Protein AF-A0A146G6F0-F1 (afdb_monomer_lite)

Organism: Terrimicrobium sacchariphilum (NCBI:txid690879)

Radius of gyration: 21.77 Å; chains: 1; bounding box: 47×50×68 Å

Secondary structure (DSSP, 8-state):
----SHHHHHHHHHHHHHHHTTS----PEEEEHHHHHHHSTT-HHHHHHHHHHEEE-SEEEEEEES-SS--GGGS--PPPEEEEEEEEEEEETT----EEEEEEE-TTSSSEEEEEEE-----

pLDDT: mean 79.49, std 18.27, range [40.66, 97.19]

Sequence (123 aa):
MKSKHYGHAAVIVCCLLLLLSGFSVRAGGSIAWEDVQGRLKDAPGLLRVIDEAFEVNRVGEALRLGPRSVDVMEGRAEVGKRVPPYTFYCKVRGHSGDYNLVLMLDEQGEGWQFTVRERGPRD

Structure (mmCIF, N/CA/C/O backbone):
data_AF-A0A146G6F0-F1
#
_entry.id   AF-A0A146G6F0-F1
#
loop_
_atom_site.group_PDB
_atom_site.id
_atom_site.type_symbol
_atom_site.label_atom_id
_atom_site.label_alt_id
_atom_site.label_comp_id
_atom_site.label_asym_id
_atom_site.label_entity_id
_atom_site.label_seq_id
_atom_site.pdbx_PDB_ins_code
_atom_site.Cartn_x
_atom_site.Cartn_y
_atom_site.Cartn_z
_atom_site.occupancy
_atom_site.B_iso_or_equiv
_atom_site.auth_seq_id
_atom_site.auth_comp_id
_atom_site.auth_asym_id
_atom_site.auth_atom_id
_atom_site.pdbx_PDB_model_num
ATOM 1 N N . MET A 1 1 ? -23.114 -35.998 -50.817 1.00 40.66 1 MET A N 1
ATOM 2 C CA . MET A 1 1 ? -21.726 -35.665 -50.419 1.00 40.66 1 MET A CA 1
ATOM 3 C C . MET A 1 1 ? -21.744 -34.415 -49.544 1.00 40.66 1 MET A C 1
ATOM 5 O O . MET A 1 1 ? -21.892 -33.324 -50.068 1.00 40.66 1 MET A O 1
ATOM 9 N N . LYS A 1 2 ? -21.685 -34.564 -48.214 1.00 42.88 2 LYS A N 1
ATOM 10 C CA . LYS A 1 2 ? -21.546 -33.446 -47.262 1.00 42.88 2 LYS A CA 1
ATOM 11 C C . LYS A 1 2 ? -20.084 -33.388 -46.840 1.00 42.88 2 LYS A C 1
ATOM 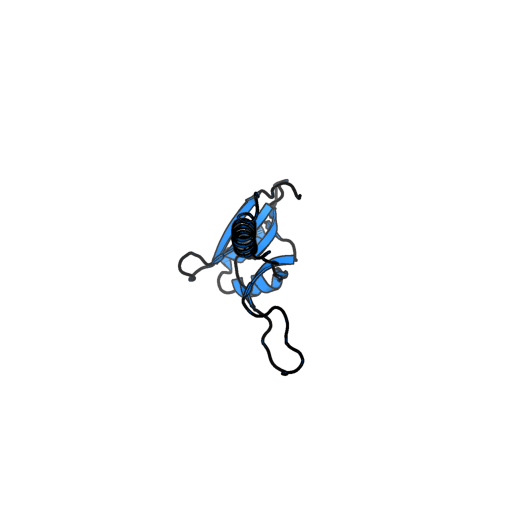13 O O . LYS A 1 2 ? -19.611 -34.314 -46.191 1.00 42.88 2 LYS A O 1
ATOM 18 N N . SER A 1 3 ? -19.354 -32.350 -47.230 1.00 45.56 3 SER A N 1
ATOM 19 C CA . SER A 1 3 ? -17.989 -32.159 -46.745 1.00 45.56 3 SER A CA 1
ATOM 20 C C . SER A 1 3 ? -17.610 -30.682 -46.754 1.00 45.56 3 SER A C 1
ATOM 22 O O . SER A 1 3 ? -17.740 -30.024 -47.779 1.00 45.56 3 SER A O 1
ATOM 24 N N . LYS A 1 4 ? -17.077 -30.237 -45.608 1.00 52.16 4 LYS A N 1
ATOM 25 C CA . LYS A 1 4 ? -16.164 -29.094 -45.422 1.00 52.16 4 LYS A CA 1
ATOM 26 C C . LYS A 1 4 ? -16.755 -27.677 -45.375 1.00 52.16 4 LYS A C 1
ATOM 28 O O . LYS A 1 4 ? -16.422 -26.836 -46.195 1.00 52.16 4 LYS A O 1
ATOM 33 N N . HIS A 1 5 ? -17.451 -27.357 -44.280 1.00 48.78 5 HIS A N 1
ATOM 34 C CA . HIS A 1 5 ? -17.483 -25.972 -43.761 1.00 48.78 5 HIS A CA 1
ATOM 35 C C . HIS A 1 5 ? -16.960 -25.824 -42.316 1.00 48.78 5 HIS A C 1
ATOM 37 O O . HIS A 1 5 ? -16.797 -24.708 -41.836 1.00 48.78 5 HIS A O 1
ATOM 43 N N . TYR A 1 6 ? -16.594 -26.920 -41.639 1.00 51.88 6 TYR A N 1
ATOM 44 C CA . TYR A 1 6 ? -16.164 -26.893 -40.230 1.00 51.88 6 TYR A CA 1
ATOM 45 C C . TYR A 1 6 ? -14.753 -26.322 -39.985 1.00 51.88 6 TYR A C 1
ATOM 47 O O . TYR A 1 6 ? -14.441 -25.941 -38.861 1.00 51.88 6 TYR A O 1
ATOM 55 N N . GLY A 1 7 ? -13.902 -26.234 -41.015 1.00 54.28 7 GLY A N 1
ATOM 56 C CA . GLY A 1 7 ? -12.513 -25.780 -40.858 1.00 54.28 7 GLY A CA 1
ATOM 57 C C . GLY A 1 7 ? -12.382 -24.292 -40.519 1.00 54.28 7 GLY A C 1
ATOM 58 O O . GLY A 1 7 ? -11.585 -23.927 -39.664 1.00 54.28 7 GLY A O 1
ATOM 59 N N . HIS A 1 8 ? -13.205 -23.435 -41.130 1.00 54.00 8 HIS A N 1
ATOM 60 C CA . HIS A 1 8 ? -13.134 -21.984 -40.918 1.00 54.00 8 HIS A CA 1
ATOM 61 C C . HIS A 1 8 ? -13.664 -21.578 -39.538 1.00 54.00 8 HIS A C 1
ATOM 63 O O . HIS A 1 8 ? -13.061 -20.745 -38.868 1.00 54.00 8 HIS A O 1
ATOM 69 N N . ALA A 1 9 ? -14.745 -22.217 -39.079 1.00 56.66 9 ALA A N 1
ATOM 70 C CA . ALA A 1 9 ? -15.300 -21.975 -37.750 1.00 56.66 9 ALA A CA 1
ATOM 71 C C . ALA A 1 9 ? -14.309 -22.363 -36.640 1.00 56.66 9 ALA A C 1
ATOM 73 O O . ALA A 1 9 ? -14.140 -21.616 -35.681 1.00 56.66 9 ALA A O 1
ATOM 74 N N . ALA A 1 10 ? -13.598 -23.485 -36.801 1.00 60.03 10 ALA A N 1
ATOM 75 C CA . ALA A 1 10 ? -12.590 -23.926 -35.841 1.00 60.03 10 ALA A CA 1
ATOM 76 C C . ALA A 1 10 ? -11.400 -22.952 -35.742 1.00 60.03 10 ALA A C 1
ATOM 78 O O . ALA A 1 10 ? -10.929 -22.668 -34.643 1.00 60.03 10 ALA A O 1
ATOM 79 N N . VAL A 1 11 ? -10.949 -22.394 -36.872 1.00 65.06 11 VAL A N 1
ATOM 80 C CA . VAL A 1 11 ? -9.855 -21.406 -36.899 1.00 65.06 11 VAL A CA 1
ATOM 81 C C . VAL A 1 11 ? -10.279 -20.090 -36.242 1.00 65.06 11 VAL A C 1
ATOM 83 O O . VAL A 1 11 ? -9.544 -19.561 -35.414 1.00 65.06 11 VAL A O 1
ATOM 86 N N . ILE A 1 12 ? -11.486 -19.597 -36.538 1.00 69.12 12 ILE A N 1
ATOM 87 C CA . ILE A 1 12 ? -12.015 -18.351 -35.958 1.00 69.12 12 ILE A CA 1
ATOM 88 C C . ILE A 1 12 ? -12.171 -18.471 -34.435 1.00 69.12 12 ILE A C 1
ATOM 90 O O . ILE A 1 12 ? -11.773 -17.566 -33.702 1.00 69.12 12 ILE A O 1
ATOM 94 N N . VAL A 1 13 ? -12.684 -19.605 -33.945 1.00 68.31 13 VAL A N 1
ATOM 95 C CA . VAL A 1 13 ? -12.811 -19.877 -32.502 1.00 68.31 13 VAL A CA 1
ATOM 96 C C . VAL A 1 13 ? -11.438 -19.947 -31.824 1.00 68.31 13 VAL A C 1
ATOM 98 O O . VAL A 1 13 ? -11.268 -19.405 -30.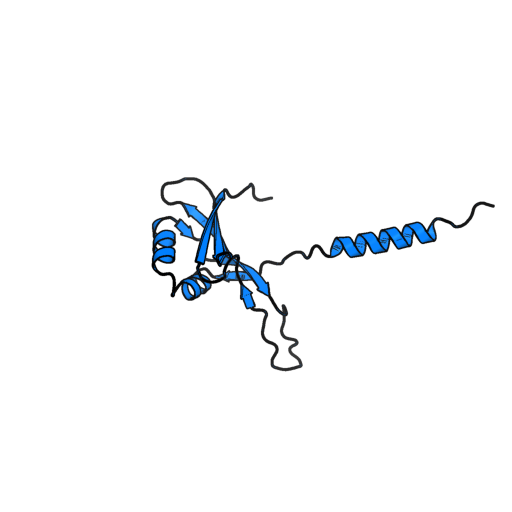734 1.00 68.31 13 VAL A O 1
ATOM 101 N N . CYS A 1 14 ? -10.435 -20.536 -32.480 1.00 68.31 14 CYS A N 1
ATOM 102 C CA . CYS A 1 14 ? -9.070 -20.600 -31.957 1.00 68.31 14 CYS A CA 1
ATOM 103 C C . CYS A 1 14 ? -8.424 -19.203 -31.851 1.00 68.31 14 CYS A C 1
ATOM 105 O O . CYS A 1 14 ? -7.825 -18.870 -30.830 1.00 68.31 14 CYS A O 1
ATOM 107 N N . CYS A 1 15 ? -8.620 -18.338 -32.853 1.00 62.47 15 CYS A N 1
ATOM 108 C CA . CYS A 1 15 ? -8.140 -16.953 -32.816 1.00 62.47 15 CYS A CA 1
ATOM 109 C C . CYS A 1 15 ? -8.812 -16.120 -31.709 1.00 62.47 15 CYS A C 1
ATOM 111 O O . CYS A 1 15 ? -8.141 -15.332 -31.045 1.00 62.47 15 CYS A O 1
ATOM 113 N N . LEU A 1 16 ? -10.111 -16.318 -31.467 1.00 62.53 16 LEU A N 1
ATOM 114 C CA . LEU A 1 16 ? -10.846 -15.657 -30.379 1.00 62.53 16 LEU A CA 1
ATOM 115 C C . LEU A 1 16 ? -10.373 -16.108 -28.988 1.00 62.53 16 LEU A C 1
ATOM 117 O O . LEU A 1 16 ? -10.218 -15.274 -28.098 1.00 62.53 16 LEU A O 1
ATOM 121 N N . LEU A 1 17 ? -10.086 -17.400 -28.804 1.00 61.09 17 LEU A N 1
ATOM 122 C CA . LEU A 1 17 ? -9.557 -17.935 -27.543 1.00 61.09 17 LEU A CA 1
ATOM 123 C C . LEU A 1 17 ? -8.140 -17.425 -27.242 1.00 61.09 17 LEU A C 1
ATOM 125 O O . LEU A 1 17 ? -7.829 -17.125 -26.089 1.00 61.09 17 LEU A O 1
ATOM 129 N N . LEU A 1 18 ? -7.304 -17.244 -28.269 1.00 61.34 18 LEU A N 1
ATOM 130 C CA . LEU A 1 18 ? -5.981 -16.632 -28.115 1.00 61.34 18 LEU A CA 1
ATOM 131 C C . LEU A 1 18 ? -6.077 -15.148 -27.729 1.00 61.34 18 LEU A C 1
ATOM 133 O O . LEU A 1 18 ? -5.343 -14.710 -26.845 1.00 61.34 18 LEU A O 1
ATOM 137 N N . LEU A 1 19 ? -7.024 -14.393 -28.296 1.00 58.16 19 LEU A N 1
ATOM 138 C CA . LEU A 1 19 ? -7.270 -12.996 -27.908 1.00 58.16 19 LEU A CA 1
ATOM 139 C C . LEU A 1 19 ? -7.786 -12.863 -26.462 1.00 58.16 19 LEU A C 1
ATOM 141 O O . LEU A 1 19 ? -7.424 -11.917 -25.767 1.00 58.16 19 LEU A O 1
ATOM 145 N N . LEU A 1 20 ? -8.572 -13.831 -25.979 1.00 56.12 20 LEU A N 1
ATOM 146 C CA . LEU A 1 20 ? -9.077 -13.873 -24.599 1.00 56.12 20 LEU A CA 1
ATOM 147 C C . LEU A 1 20 ? -8.032 -14.339 -23.571 1.00 56.12 20 LEU A C 1
ATOM 149 O O . LEU A 1 20 ? -8.137 -13.992 -22.398 1.00 56.12 20 LEU A O 1
ATOM 153 N N . SER A 1 21 ? -6.983 -15.053 -23.988 1.00 52.09 21 SER A N 1
ATOM 154 C CA . SER A 1 21 ? -5.860 -15.415 -23.105 1.00 52.09 21 SER A CA 1
ATOM 155 C C . SER A 1 21 ? -4.926 -14.240 -22.760 1.00 52.09 21 SER A C 1
ATOM 157 O O . SER A 1 21 ? -4.052 -14.370 -21.905 1.00 52.09 21 SER A O 1
ATOM 159 N N . GLY A 1 22 ? -5.148 -13.066 -23.368 1.00 47.16 22 GLY A N 1
ATOM 160 C CA . GLY A 1 22 ? -4.434 -11.817 -23.082 1.00 47.16 22 GLY A CA 1
ATOM 161 C C . GLY A 1 22 ? -4.764 -11.175 -21.729 1.00 47.16 22 GLY A C 1
ATOM 162 O O . GLY A 1 22 ? -4.092 -10.213 -21.342 1.00 47.16 22 GLY A O 1
ATOM 163 N N . PHE A 1 23 ? -5.735 -11.710 -20.973 1.00 44.03 23 PHE A N 1
ATOM 164 C CA . PHE A 1 23 ? -5.892 -11.419 -19.544 1.00 44.03 23 PHE A CA 1
ATOM 165 C C . PHE A 1 23 ? -4.712 -12.024 -18.788 1.00 44.03 23 PHE A C 1
ATOM 167 O O . PHE A 1 23 ? -4.783 -13.081 -18.168 1.00 44.03 23 PHE A O 1
ATOM 174 N N . SER A 1 24 ? -3.586 -11.326 -18.901 1.00 42.59 24 SER A N 1
ATOM 175 C CA . SER A 1 24 ? -2.358 -11.599 -18.190 1.00 42.59 24 SER A CA 1
ATOM 176 C C . SER A 1 24 ? -2.708 -11.805 -16.730 1.00 42.59 24 SER A C 1
ATOM 178 O O . SER A 1 24 ? -3.147 -10.872 -16.054 1.00 42.59 24 SER A O 1
ATOM 180 N N . VAL A 1 25 ? -2.480 -13.023 -16.249 1.00 45.34 25 VAL A N 1
ATOM 181 C CA . VAL A 1 25 ? -2.252 -13.290 -14.837 1.00 45.34 25 VAL A CA 1
ATOM 182 C C . VAL A 1 25 ? -1.173 -12.297 -14.407 1.00 45.34 25 VAL A C 1
ATOM 184 O O . VAL A 1 25 ? 0.022 -12.471 -14.682 1.00 45.34 25 VAL A O 1
ATOM 187 N N . ARG A 1 26 ? -1.611 -11.174 -13.828 1.00 49.09 26 ARG A N 1
ATOM 188 C CA . ARG A 1 26 ? -0.749 -10.187 -13.191 1.00 49.09 26 ARG A CA 1
ATOM 189 C C . ARG A 1 26 ? -0.142 -10.926 -12.015 1.00 49.09 26 ARG A C 1
ATOM 191 O O . ARG A 1 26 ? -0.711 -10.939 -10.934 1.00 49.09 26 ARG A O 1
ATOM 198 N N . ALA A 1 27 ? 0.991 -11.589 -12.239 1.00 51.72 27 ALA A N 1
ATOM 199 C CA . ALA A 1 27 ? 1.820 -12.037 -11.138 1.00 51.72 27 ALA A CA 1
ATOM 200 C C . ALA A 1 27 ? 2.260 -10.758 -10.421 1.00 51.72 27 ALA A C 1
ATOM 202 O O . ALA A 1 27 ? 3.160 -10.054 -10.893 1.00 51.72 27 ALA A O 1
ATOM 203 N N . GLY A 1 28 ? 1.525 -10.403 -9.366 1.00 59.12 28 GLY A N 1
ATOM 204 C CA . GLY A 1 28 ? 1.875 -9.324 -8.465 1.00 59.12 28 GLY A CA 1
ATOM 205 C C . GLY A 1 28 ? 3.265 -9.626 -7.933 1.00 59.12 28 GLY A C 1
ATOM 206 O O . GLY A 1 28 ? 3.530 -10.713 -7.423 1.00 59.12 28 GLY A O 1
ATOM 207 N N . GLY A 1 29 ? 4.199 -8.706 -8.137 1.00 76.81 29 GLY A N 1
ATOM 208 C CA . GLY A 1 29 ? 5.504 -8.834 -7.515 1.00 76.81 29 GLY A CA 1
ATOM 209 C C . GLY A 1 29 ? 5.329 -8.637 -6.015 1.00 76.81 29 GLY A C 1
ATOM 210 O O . GLY A 1 29 ? 4.776 -7.620 -5.612 1.00 76.81 29 GLY A O 1
ATOM 211 N N . SER A 1 30 ? 5.829 -9.561 -5.195 1.00 89.00 30 SER A N 1
ATOM 212 C CA . SER A 1 30 ? 5.892 -9.347 -3.745 1.00 89.00 30 SER A CA 1
ATOM 213 C C . SER A 1 30 ? 6.736 -8.112 -3.438 1.00 89.00 30 SER A C 1
ATOM 215 O O . SER A 1 30 ? 7.792 -7.946 -4.051 1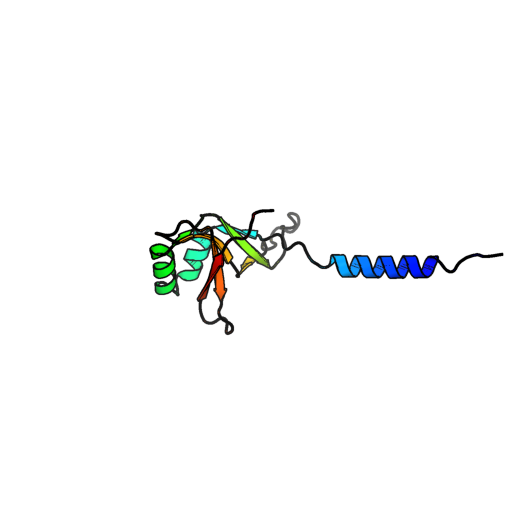.00 89.00 30 SER A O 1
ATOM 217 N N . ILE A 1 31 ? 6.300 -7.240 -2.537 1.00 93.75 31 ILE A N 1
ATOM 218 C CA . ILE A 1 31 ? 7.056 -6.062 -2.085 1.00 93.75 31 ILE A CA 1
ATOM 219 C C . ILE A 1 31 ? 7.095 -6.031 -0.557 1.00 93.75 31 ILE A C 1
ATOM 221 O O . ILE A 1 31 ? 6.119 -6.419 0.087 1.00 93.75 31 ILE A O 1
ATOM 225 N N . ALA A 1 32 ? 8.221 -5.607 0.016 1.00 95.88 32 ALA A N 1
ATOM 226 C CA . ALA A 1 32 ? 8.340 -5.433 1.457 1.00 95.88 32 ALA A CA 1
ATOM 227 C C . ALA A 1 32 ? 7.655 -4.130 1.897 1.00 95.88 32 ALA A C 1
ATOM 229 O O . ALA A 1 32 ? 7.654 -3.140 1.160 1.00 95.88 32 ALA A O 1
ATOM 230 N N . TRP A 1 33 ? 7.075 -4.120 3.094 1.00 96.50 33 TRP A N 1
ATOM 231 C CA . TRP A 1 33 ? 6.470 -2.919 3.666 1.00 96.50 33 TRP A CA 1
ATOM 232 C C . TRP A 1 33 ? 7.514 -1.815 3.837 1.00 96.50 33 TRP A C 1
ATOM 234 O O . TRP A 1 33 ? 7.274 -0.669 3.466 1.00 96.50 33 TRP A O 1
ATOM 244 N N . GLU A 1 34 ? 8.714 -2.186 4.271 1.00 95.88 34 GLU A N 1
ATOM 245 C CA . GLU A 1 34 ? 9.846 -1.290 4.490 1.00 95.88 34 GLU A CA 1
ATOM 246 C C . GLU A 1 34 ? 10.266 -0.569 3.193 1.00 95.88 34 GLU A C 1
ATOM 248 O O . GLU A 1 34 ? 10.563 0.629 3.205 1.00 95.88 34 GLU A O 1
ATOM 253 N N . ASP A 1 35 ? 10.200 -1.257 2.043 1.00 94.81 35 ASP A N 1
ATOM 254 C CA . ASP A 1 35 ? 10.464 -0.654 0.728 1.00 94.81 35 ASP A CA 1
ATOM 255 C C . ASP A 1 35 ? 9.428 0.423 0.376 1.00 94.81 35 ASP A C 1
ATOM 257 O O . ASP A 1 35 ? 9.741 1.410 -0.297 1.00 94.81 35 ASP A O 1
ATOM 261 N N . VAL A 1 36 ? 8.172 0.225 0.787 1.00 94.94 36 VAL A N 1
ATOM 262 C CA . VAL A 1 36 ? 7.084 1.182 0.560 1.00 94.94 36 VAL A CA 1
ATOM 263 C C . VAL A 1 36 ? 7.186 2.349 1.537 1.00 94.94 36 VAL A C 1
ATOM 265 O O . VAL A 1 36 ? 7.055 3.491 1.101 1.00 94.94 36 VAL A O 1
ATOM 268 N N . GLN A 1 37 ? 7.528 2.109 2.805 1.00 95.00 37 GLN A N 1
ATOM 269 C CA . GLN A 1 37 ? 7.803 3.171 3.780 1.00 95.00 37 GLN A CA 1
ATOM 270 C C . GLN A 1 37 ? 8.908 4.115 3.283 1.00 95.00 37 GLN A C 1
ATOM 272 O O . GLN A 1 37 ? 8.743 5.333 3.331 1.00 95.00 37 GLN A O 1
ATOM 277 N N . GLY A 1 38 ? 9.981 3.577 2.690 1.00 93.81 38 GLY A N 1
ATOM 278 C CA . GLY A 1 38 ? 11.038 4.386 2.071 1.00 93.81 38 GLY A CA 1
ATOM 279 C C . GLY A 1 38 ? 10.549 5.285 0.924 1.00 93.81 38 GLY A C 1
ATOM 280 O O . GLY A 1 38 ? 11.130 6.342 0.677 1.00 93.81 38 GLY A O 1
ATOM 281 N N . ARG A 1 39 ? 9.460 4.909 0.240 1.00 91.88 39 ARG A N 1
ATOM 282 C CA . ARG A 1 39 ? 8.814 5.712 -0.819 1.00 91.88 39 ARG A CA 1
ATOM 283 C C . ARG A 1 39 ? 7.804 6.722 -0.276 1.00 91.88 39 ARG A C 1
ATOM 285 O O . ARG A 1 39 ? 7.539 7.715 -0.944 1.00 91.88 39 ARG A O 1
ATOM 292 N N . LEU A 1 40 ? 7.272 6.483 0.921 1.00 92.56 40 LEU A N 1
ATOM 293 C CA . LEU A 1 40 ? 6.376 7.386 1.646 1.00 92.56 40 LEU A CA 1
ATOM 294 C C . LEU A 1 40 ? 7.127 8.437 2.477 1.00 92.56 40 LEU A C 1
ATOM 296 O O . LEU A 1 40 ? 6.490 9.210 3.189 1.00 92.56 40 LEU A O 1
ATOM 300 N N . LYS A 1 41 ? 8.462 8.503 2.383 1.00 88.62 41 LYS A N 1
ATOM 301 C CA . LYS A 1 41 ? 9.297 9.457 3.135 1.00 88.62 41 LYS A CA 1
ATOM 302 C C . LYS A 1 41 ? 8.868 10.923 2.965 1.00 88.62 41 LYS A C 1
ATOM 304 O O . LYS A 1 41 ? 9.003 11.704 3.899 1.00 88.62 41 LYS A O 1
ATOM 309 N N . ASP A 1 42 ? 8.321 11.268 1.797 1.00 87.88 42 ASP A N 1
ATOM 310 C CA . ASP A 1 42 ? 7.870 12.624 1.460 1.00 87.88 42 ASP A CA 1
ATOM 311 C C . ASP A 1 42 ? 6.412 12.880 1.911 1.00 87.88 42 ASP A C 1
ATOM 313 O O . ASP A 1 42 ? 5.896 13.985 1.781 1.00 87.88 42 ASP A O 1
ATOM 317 N N . ALA A 1 43 ? 5.753 11.872 2.496 1.00 91.62 43 ALA A N 1
ATOM 318 C CA . ALA A 1 43 ? 4.410 11.931 3.073 1.00 91.62 43 ALA A CA 1
ATOM 319 C C . ALA A 1 43 ? 4.387 11.396 4.528 1.00 91.62 43 ALA A C 1
ATOM 321 O O . ALA A 1 43 ? 3.631 10.470 4.844 1.00 91.62 43 ALA A O 1
ATOM 322 N N . PRO A 1 44 ? 5.177 11.972 5.459 1.00 93.31 44 PRO A N 1
ATOM 323 C CA . PRO A 1 44 ? 5.336 11.442 6.818 1.00 93.31 44 PRO A CA 1
ATOM 324 C C . PRO A 1 44 ? 4.033 11.447 7.631 1.00 93.31 44 PRO A C 1
ATOM 326 O O . PRO A 1 44 ? 3.823 10.576 8.471 1.00 93.31 44 PRO A O 1
ATOM 329 N N . GLY A 1 45 ? 3.129 12.397 7.364 1.00 94.19 45 GLY A N 1
ATOM 330 C CA . GLY A 1 45 ? 1.809 12.431 7.996 1.00 94.19 45 GLY A CA 1
ATOM 331 C C . GLY A 1 45 ? 0.947 11.223 7.621 1.00 94.19 45 GLY A C 1
ATOM 332 O O . GLY A 1 45 ? 0.287 10.658 8.489 1.00 94.19 45 GLY A O 1
ATOM 333 N N . LEU A 1 46 ? 1.006 10.790 6.356 1.00 94.12 46 LEU A N 1
ATOM 334 C CA . LEU A 1 46 ? 0.295 9.605 5.877 1.00 94.12 46 LEU A CA 1
ATOM 335 C C . LEU A 1 46 ? 0.846 8.340 6.532 1.00 94.12 46 LEU A C 1
ATOM 337 O O . LEU A 1 46 ? 0.079 7.512 7.015 1.00 94.12 46 LEU A O 1
ATOM 341 N N . LEU A 1 47 ? 2.176 8.220 6.580 1.00 95.12 47 LEU A N 1
ATOM 342 C CA . LEU A 1 47 ? 2.843 7.089 7.216 1.00 95.12 47 LEU A CA 1
ATOM 343 C C . LEU A 1 47 ? 2.466 6.990 8.698 1.00 95.12 47 LEU A C 1
ATOM 345 O O . LEU A 1 47 ? 2.080 5.919 9.154 1.00 95.12 47 LEU A O 1
ATOM 349 N N . ARG A 1 48 ? 2.474 8.117 9.420 1.00 96.31 48 ARG A N 1
ATOM 350 C CA . ARG A 1 48 ? 2.057 8.162 10.826 1.00 96.31 48 ARG A CA 1
ATOM 351 C C . ARG A 1 48 ? 0.615 7.691 11.015 1.00 96.31 48 ARG A C 1
ATOM 353 O O . ARG A 1 48 ? 0.366 6.874 11.891 1.00 96.31 48 ARG A O 1
ATOM 360 N N . VAL A 1 49 ? -0.319 8.171 10.188 1.00 96.81 49 VAL A N 1
ATOM 361 C CA . VAL A 1 49 ? -1.723 7.721 10.240 1.00 96.81 49 VAL A CA 1
ATOM 362 C C . VAL A 1 49 ? -1.812 6.211 10.032 1.00 96.81 49 VAL A C 1
ATOM 364 O O . VAL A 1 49 ? -2.575 5.543 10.727 1.00 96.81 49 VAL A O 1
ATOM 367 N N . ILE A 1 50 ? -1.024 5.662 9.105 1.00 96.69 50 ILE A N 1
ATOM 368 C CA . ILE A 1 50 ? -1.024 4.225 8.839 1.00 96.69 50 ILE A CA 1
ATOM 369 C C . ILE A 1 50 ? -0.487 3.438 10.042 1.00 96.69 50 ILE A C 1
ATOM 371 O O . ILE A 1 50 ? -1.126 2.476 10.462 1.00 96.69 50 ILE A O 1
ATOM 375 N N . ASP A 1 51 ? 0.637 3.857 10.622 1.00 96.12 51 ASP A N 1
ATOM 376 C CA . ASP A 1 51 ? 1.272 3.170 11.756 1.00 96.12 51 ASP A CA 1
ATOM 377 C C . ASP A 1 51 ? 0.415 3.228 13.040 1.00 96.12 51 ASP A C 1
ATOM 379 O O . ASP A 1 51 ? 0.363 2.267 13.823 1.00 96.12 51 ASP A O 1
ATOM 383 N N . GLU A 1 52 ? -0.286 4.346 13.251 1.00 97.12 52 GLU A N 1
ATOM 384 C CA . GLU A 1 52 ? -1.205 4.547 14.375 1.00 97.12 52 GLU A CA 1
ATOM 385 C C . GLU A 1 52 ? -2.493 3.729 14.221 1.00 97.12 52 GLU A C 1
ATOM 387 O O . GLU A 1 52 ? -2.990 3.192 15.209 1.00 97.12 52 GLU A O 1
ATOM 392 N N . ALA A 1 53 ? -3.031 3.600 13.005 1.00 97.19 53 ALA A N 1
ATOM 393 C CA . ALA A 1 53 ? -4.332 2.970 12.777 1.00 97.19 53 ALA A CA 1
ATOM 394 C C . ALA A 1 53 ? -4.259 1.473 12.438 1.00 97.19 53 ALA A C 1
ATOM 396 O O . ALA A 1 53 ? -5.206 0.735 12.731 1.00 97.19 53 ALA A O 1
ATOM 397 N N . PHE A 1 54 ? -3.164 1.001 11.832 1.00 97.00 54 PHE A N 1
ATOM 398 C CA . PHE A 1 54 ? -3.094 -0.340 11.253 1.00 97.00 54 PHE A CA 1
ATOM 399 C C . PHE A 1 54 ? -1.873 -1.140 11.711 1.00 97.00 54 PHE A C 1
ATOM 401 O O . PHE A 1 54 ? -0.771 -0.629 11.888 1.00 97.00 54 PHE A O 1
ATOM 408 N N . GLU A 1 55 ? -2.063 -2.449 11.827 1.00 96.81 55 GLU A N 1
ATOM 409 C CA . GLU A 1 55 ? -0.983 -3.430 11.882 1.00 96.81 55 GLU A CA 1
ATOM 410 C C . GLU A 1 55 ? -0.813 -4.019 10.482 1.00 96.81 55 GLU A C 1
ATOM 412 O O . GLU A 1 55 ? -1.625 -4.833 10.032 1.00 96.81 55 GLU A O 1
ATOM 417 N N . VAL A 1 56 ? 0.207 -3.550 9.762 1.00 97.12 56 VAL A N 1
ATOM 418 C CA . VAL A 1 56 ? 0.457 -3.900 8.357 1.00 97.12 56 VAL A CA 1
ATOM 419 C C . VAL A 1 56 ? 1.390 -5.107 8.267 1.00 97.12 56 VAL A C 1
ATOM 421 O O . VAL A 1 56 ? 2.400 -5.191 8.965 1.00 97.12 56 VAL A O 1
ATOM 424 N N . ASN A 1 57 ? 1.062 -6.066 7.400 1.00 96.44 57 ASN A N 1
ATOM 425 C CA . ASN A 1 57 ? 1.926 -7.215 7.149 1.00 96.44 57 ASN A CA 1
ATOM 426 C C . ASN A 1 57 ? 3.220 -6.790 6.439 1.00 96.44 57 ASN A C 1
ATOM 428 O O . ASN A 1 57 ? 3.205 -5.921 5.574 1.00 96.44 57 ASN A O 1
ATOM 432 N N . ARG A 1 58 ? 4.330 -7.470 6.740 1.00 96.12 58 ARG A N 1
ATOM 433 C CA . ARG A 1 58 ? 5.660 -7.159 6.189 1.00 96.12 58 ARG A CA 1
ATOM 434 C C . ARG A 1 58 ? 5.762 -7.354 4.683 1.00 96.12 58 ARG A C 1
ATOM 436 O O . ARG A 1 58 ? 6.594 -6.726 4.042 1.00 96.12 58 ARG A O 1
ATOM 443 N N . VAL A 1 59 ? 4.957 -8.250 4.118 1.00 95.50 59 VAL A N 1
ATOM 444 C CA . VAL A 1 59 ? 4.975 -8.550 2.684 1.00 95.50 59 VAL A CA 1
ATOM 445 C C . VAL A 1 59 ? 3.604 -8.268 2.097 1.00 95.50 59 VAL A C 1
ATOM 447 O O . VAL A 1 59 ? 2.586 -8.743 2.605 1.00 95.50 59 VAL A O 1
ATOM 450 N N . GLY A 1 60 ? 3.605 -7.508 1.010 1.00 93.88 60 GLY A N 1
ATOM 451 C CA . GLY A 1 60 ? 2.434 -7.192 0.211 1.00 93.88 60 GLY A CA 1
ATOM 452 C C . GLY A 1 60 ? 2.670 -7.463 -1.265 1.00 93.88 60 GLY A C 1
ATOM 453 O O . GLY A 1 60 ? 3.650 -8.091 -1.675 1.00 93.88 60 GLY A O 1
ATOM 454 N N . GLU A 1 61 ? 1.758 -6.954 -2.072 1.00 93.62 61 GLU A N 1
ATOM 455 C CA . GLU A 1 61 ? 1.722 -7.120 -3.516 1.00 93.62 61 GLU A CA 1
ATOM 456 C C . GLU A 1 61 ? 1.926 -5.776 -4.209 1.00 93.62 61 GLU A C 1
ATOM 458 O O . GLU A 1 61 ? 1.465 -4.737 -3.740 1.00 93.62 61 GLU A O 1
ATOM 463 N N . ALA A 1 62 ? 2.607 -5.801 -5.348 1.00 92.25 62 ALA A N 1
ATOM 464 C CA . ALA A 1 62 ? 2.829 -4.652 -6.210 1.00 92.25 62 ALA A CA 1
ATOM 465 C C . ALA A 1 62 ? 2.689 -5.053 -7.677 1.00 92.25 62 ALA A C 1
ATOM 467 O O . ALA A 1 62 ? 2.932 -6.203 -8.059 1.00 92.25 62 ALA A O 1
ATOM 468 N N . LEU A 1 63 ? 2.417 -4.080 -8.543 1.00 88.94 63 LEU A N 1
ATOM 469 C CA . LEU A 1 63 ? 2.586 -4.287 -9.975 1.00 88.94 63 LEU A CA 1
ATOM 470 C C . LEU A 1 63 ? 4.080 -4.250 -10.320 1.00 88.94 63 LEU A C 1
ATOM 472 O O . LEU A 1 63 ? 4.803 -3.358 -9.877 1.00 88.94 63 LEU A O 1
ATOM 476 N N . ARG A 1 64 ? 4.553 -5.199 -11.134 1.00 87.00 64 ARG A N 1
ATOM 477 C CA . ARG A 1 64 ? 5.896 -5.139 -11.728 1.00 87.00 64 ARG A CA 1
ATOM 478 C C . ARG A 1 64 ? 5.804 -4.628 -13.163 1.00 87.00 64 ARG A C 1
ATOM 480 O O . ARG A 1 64 ? 5.119 -5.239 -13.979 1.00 87.00 64 ARG A O 1
ATOM 487 N N . LEU A 1 65 ? 6.516 -3.544 -13.460 1.00 85.06 65 LEU A N 1
ATOM 488 C CA . LEU A 1 65 ? 6.693 -3.002 -14.806 1.00 85.06 65 LEU A CA 1
ATOM 489 C C . LEU A 1 65 ? 8.117 -3.265 -15.291 1.00 85.06 65 LEU A C 1
ATOM 491 O O . LEU A 1 65 ? 9.073 -2.929 -14.599 1.00 85.06 65 LEU A O 1
ATOM 495 N N . GLY A 1 66 ? 8.256 -3.843 -16.480 1.00 82.00 66 GLY A N 1
ATOM 496 C CA . GLY A 1 66 ? 9.545 -4.243 -17.051 1.00 82.00 66 GLY A CA 1
ATOM 497 C C . GLY A 1 66 ? 9.797 -5.756 -16.981 1.00 82.00 66 GLY A C 1
ATOM 498 O O . GLY A 1 66 ? 8.943 -6.511 -16.501 1.00 82.00 66 GLY A O 1
ATOM 499 N N . PRO A 1 67 ? 10.949 -6.220 -17.491 1.00 75.19 67 PRO A N 1
ATOM 500 C CA . PRO A 1 67 ? 11.232 -7.641 -17.665 1.00 75.19 67 PRO A CA 1
ATOM 501 C C . PRO A 1 67 ? 11.287 -8.389 -16.323 1.00 75.19 67 PRO A C 1
ATOM 503 O O . PRO A 1 67 ? 11.734 -7.868 -15.297 1.00 75.19 67 PRO A O 1
ATOM 506 N N . ARG A 1 68 ? 10.792 -9.636 -16.316 1.00 65.94 68 ARG A N 1
ATOM 507 C CA . ARG A 1 68 ? 10.749 -10.484 -15.108 1.00 65.94 68 ARG A CA 1
ATOM 508 C C . ARG A 1 68 ? 12.118 -11.045 -14.726 1.00 65.94 68 ARG A C 1
ATOM 510 O O . ARG A 1 68 ? 12.344 -11.262 -13.536 1.00 65.94 68 ARG A O 1
ATOM 517 N N . SER A 1 69 ? 12.999 -11.251 -15.699 1.00 63.28 69 SER A N 1
ATOM 518 C CA . SER A 1 69 ? 14.324 -11.840 -15.526 1.00 63.28 69 SER A CA 1
ATOM 51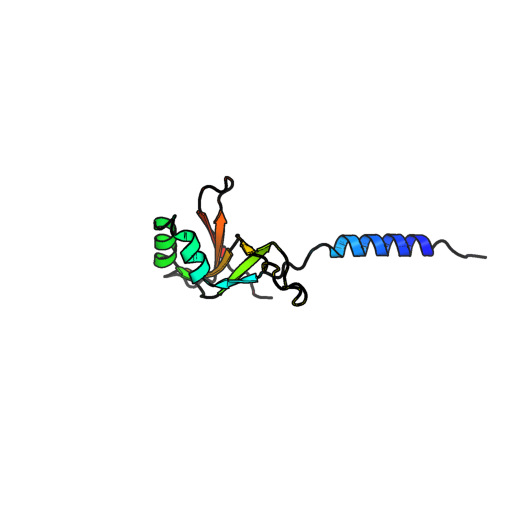9 C C . SER A 1 69 ? 15.369 -11.085 -16.334 1.00 63.28 69 SER A C 1
ATOM 521 O O . SER A 1 69 ? 15.079 -10.545 -17.399 1.00 63.28 69 SER A O 1
ATOM 523 N N . VAL A 1 70 ? 16.587 -11.089 -15.806 1.00 60.00 70 VAL A N 1
ATOM 524 C CA . VAL A 1 70 ? 17.790 -10.712 -16.540 1.00 60.00 70 VAL A CA 1
ATOM 525 C C . VAL A 1 70 ? 18.087 -11.864 -17.492 1.00 60.00 70 VAL A C 1
ATOM 527 O O . VAL A 1 70 ? 18.176 -13.006 -17.035 1.00 60.00 70 VAL A O 1
ATOM 530 N N . ASP A 1 71 ? 18.218 -11.600 -18.789 1.00 55.50 71 ASP A N 1
ATOM 531 C CA . ASP A 1 71 ? 18.889 -12.563 -19.653 1.00 55.50 71 ASP A CA 1
ATOM 532 C C . ASP A 1 71 ? 20.366 -12.549 -19.238 1.00 55.50 71 ASP A C 1
ATOM 534 O O . ASP A 1 71 ? 21.072 -11.552 -19.408 1.00 55.50 71 ASP A O 1
ATOM 538 N N . VAL A 1 72 ? 20.803 -13.603 -18.545 1.00 55.75 72 VAL A N 1
ATOM 539 C CA . VAL A 1 72 ? 22.107 -13.646 -17.853 1.00 55.75 72 VAL A CA 1
ATOM 540 C C . VAL A 1 72 ? 23.270 -13.546 -18.855 1.00 55.75 72 VAL A C 1
ATOM 542 O O . VAL A 1 72 ? 24.388 -13.211 -18.470 1.00 55.75 72 VAL A O 1
ATOM 545 N N . MET A 1 73 ? 23.003 -13.773 -20.147 1.00 55.97 73 MET A N 1
ATOM 546 C CA . MET A 1 73 ? 23.996 -13.723 -21.220 1.00 55.97 73 MET A CA 1
ATOM 547 C C . MET A 1 73 ? 24.498 -12.317 -21.580 1.00 55.97 73 MET A C 1
ATOM 549 O O . MET A 1 73 ? 25.629 -12.212 -22.044 1.00 55.97 73 MET A O 1
ATOM 553 N N . GLU A 1 74 ? 23.737 -11.242 -21.344 1.00 56.91 74 GLU A N 1
ATOM 554 C CA . GLU A 1 74 ? 24.132 -9.883 -21.781 1.00 56.91 74 GLU A CA 1
ATOM 555 C C . GLU A 1 74 ? 24.488 -8.924 -20.634 1.00 56.91 74 GLU A C 1
ATOM 557 O O . GLU A 1 74 ? 24.680 -7.724 -20.821 1.00 56.91 74 GLU A O 1
ATOM 562 N N . GLY A 1 75 ? 24.643 -9.453 -19.421 1.00 54.28 75 GLY A N 1
ATOM 563 C CA . GLY A 1 75 ? 25.357 -8.787 -18.333 1.00 54.28 75 GLY A CA 1
ATOM 564 C C . GLY A 1 75 ? 24.682 -7.577 -17.681 1.00 54.28 75 GLY A C 1
ATOM 565 O O . GLY A 1 75 ? 25.069 -7.256 -16.560 1.00 54.28 75 GLY A O 1
ATOM 566 N N . ARG A 1 76 ? 23.692 -6.905 -18.287 1.00 55.41 76 ARG A N 1
ATOM 567 C CA . ARG A 1 76 ? 22.962 -5.775 -17.671 1.00 55.41 76 ARG A CA 1
ATOM 568 C C . ARG A 1 76 ? 21.571 -5.579 -18.280 1.00 55.41 76 ARG A C 1
ATOM 570 O O . ARG A 1 76 ? 21.386 -4.720 -19.133 1.00 55.41 76 ARG A O 1
ATOM 577 N N . ALA A 1 77 ? 20.575 -6.308 -17.791 1.00 55.72 77 ALA A N 1
ATOM 578 C CA . ALA A 1 77 ? 19.179 -5.908 -17.968 1.00 55.72 77 ALA A CA 1
ATOM 579 C C . ALA A 1 77 ? 18.571 -5.595 -16.596 1.00 55.72 77 ALA A C 1
ATOM 581 O O . ALA A 1 77 ? 18.642 -6.408 -15.673 1.00 55.72 77 ALA A O 1
ATOM 582 N N . GLU A 1 78 ? 18.013 -4.393 -16.441 1.00 60.16 78 GLU A N 1
ATOM 583 C CA . GLU A 1 78 ? 17.354 -3.977 -15.203 1.00 60.16 78 GLU A CA 1
ATOM 584 C C . GLU A 1 78 ? 16.135 -4.868 -14.932 1.00 60.16 78 GLU A C 1
ATOM 586 O O . GLU A 1 78 ? 15.254 -5.024 -15.779 1.00 60.16 78 GLU A O 1
ATOM 591 N N . VAL A 1 79 ? 16.066 -5.459 -13.735 1.00 71.81 79 VAL A N 1
ATOM 592 C CA . VAL A 1 79 ? 14.866 -6.174 -13.285 1.00 71.81 79 VAL A CA 1
ATOM 593 C C . VAL A 1 79 ? 13.710 -5.176 -13.215 1.00 71.81 79 VAL A C 1
ATOM 595 O O . VAL A 1 79 ? 13.866 -4.088 -12.662 1.00 71.81 79 VAL A O 1
ATOM 598 N N . GLY A 1 80 ? 12.538 -5.557 -13.731 1.00 79.69 80 GLY A N 1
ATOM 599 C CA . GLY A 1 80 ? 11.358 -4.696 -13.732 1.00 79.69 80 GLY A CA 1
ATOM 600 C C . GLY A 1 80 ? 11.048 -4.086 -12.356 1.00 79.69 80 GLY A C 1
ATOM 601 O O . GLY A 1 80 ? 11.107 -4.757 -11.319 1.00 79.69 80 GLY A O 1
ATOM 602 N N . LYS A 1 81 ? 10.685 -2.802 -12.347 1.00 87.62 81 LYS A N 1
ATOM 603 C CA . LYS A 1 81 ? 10.403 -2.008 -11.150 1.00 87.62 81 LYS A CA 1
ATOM 604 C C . LYS A 1 81 ? 9.032 -2.346 -10.573 1.00 87.62 81 LYS A C 1
ATOM 606 O O . LYS A 1 81 ? 8.050 -2.503 -11.295 1.00 87.62 81 LYS A O 1
ATOM 611 N N . ARG A 1 82 ? 8.951 -2.389 -9.243 1.00 90.25 82 ARG A N 1
ATOM 612 C CA . ARG A 1 82 ? 7.678 -2.446 -8.513 1.00 90.25 82 ARG A CA 1
ATOM 613 C C . ARG A 1 82 ? 7.077 -1.052 -8.379 1.00 90.25 82 ARG A C 1
ATOM 615 O O . ARG A 1 82 ? 7.766 -0.123 -7.938 1.00 90.25 82 ARG A O 1
ATOM 622 N N . VAL A 1 83 ? 5.814 -0.925 -8.756 1.00 91.62 83 VAL A N 1
ATOM 623 C CA . VAL A 1 83 ? 5.056 0.328 -8.799 1.00 91.62 83 VAL A CA 1
ATOM 624 C C . VAL A 1 83 ? 3.689 0.141 -8.129 1.00 91.62 83 VAL A C 1
ATOM 626 O O . VAL A 1 83 ? 3.222 -1.001 -8.040 1.00 91.62 83 VAL A O 1
ATOM 629 N N . PRO A 1 84 ? 3.058 1.227 -7.642 1.00 93.12 84 PRO A N 1
ATOM 630 C CA . PRO A 1 84 ? 1.715 1.148 -7.079 1.00 93.12 84 PRO A CA 1
ATOM 631 C C . PRO A 1 84 ? 0.675 0.672 -8.121 1.00 93.12 84 PRO A C 1
ATOM 633 O O . PRO A 1 84 ? 0.926 0.775 -9.326 1.00 93.12 84 PRO A O 1
ATOM 636 N N . PRO A 1 85 ? -0.496 0.169 -7.687 1.00 93.75 85 PRO A N 1
ATOM 637 C CA . PRO A 1 85 ? -0.941 0.092 -6.296 1.00 93.75 85 PRO A CA 1
ATOM 638 C C . PRO A 1 85 ? -0.173 -0.964 -5.492 1.00 93.75 85 PRO A C 1
ATOM 640 O O . PRO A 1 85 ? 0.107 -2.053 -5.995 1.00 93.75 85 PRO A O 1
ATOM 643 N N . TYR A 1 86 ? 0.166 -0.635 -4.245 1.00 95.25 86 TYR A N 1
ATOM 644 C CA . TYR A 1 86 ? 0.714 -1.593 -3.289 1.00 95.25 86 TYR A CA 1
ATOM 645 C C . TYR A 1 86 ? -0.392 -2.071 -2.368 1.00 95.25 86 TYR A C 1
ATOM 647 O O . TYR A 1 86 ? -1.069 -1.250 -1.756 1.00 95.25 86 TYR A O 1
ATOM 655 N N . THR A 1 87 ? -0.571 -3.381 -2.261 1.00 96.06 87 THR A N 1
ATOM 656 C CA . THR A 1 87 ? -1.622 -3.969 -1.431 1.00 96.06 87 THR A CA 1
ATOM 657 C C . THR A 1 87 ? -1.005 -4.783 -0.313 1.00 96.06 87 THR A C 1
ATOM 659 O O . THR A 1 87 ? -0.246 -5.713 -0.568 1.00 96.06 87 THR A O 1
ATOM 662 N N . PHE A 1 88 ? -1.347 -4.456 0.926 1.00 96.69 88 PHE A N 1
ATOM 663 C CA . PHE A 1 88 ? -0.901 -5.180 2.106 1.00 96.69 88 PHE A CA 1
ATOM 664 C C . PHE A 1 88 ? -2.099 -5.674 2.888 1.00 96.69 88 PHE A C 1
ATOM 666 O O . PHE A 1 88 ? -3.076 -4.955 3.079 1.00 96.69 88 PHE A O 1
ATOM 673 N N . TYR A 1 89 ? -1.994 -6.892 3.402 1.00 95.38 89 TYR A N 1
ATOM 674 C CA . TYR A 1 89 ? -2.888 -7.312 4.466 1.00 95.38 89 TYR A CA 1
ATOM 675 C C . TYR A 1 89 ? -2.653 -6.440 5.703 1.00 95.38 89 TYR A C 1
ATOM 677 O O . TYR A 1 89 ? -1.500 -6.204 6.074 1.00 95.38 89 TYR A O 1
ATOM 685 N N . CYS A 1 90 ? -3.727 -6.007 6.354 1.00 96.25 90 CYS A N 1
ATOM 686 C CA . CYS A 1 90 ? -3.640 -5.313 7.627 1.00 96.25 90 CYS A CA 1
ATOM 687 C C . CYS A 1 90 ? -4.798 -5.656 8.573 1.00 96.25 90 CYS A C 1
ATOM 689 O O . CYS A 1 90 ? -5.873 -6.110 8.163 1.00 96.25 90 CYS A O 1
ATOM 691 N N . LYS A 1 91 ? -4.563 -5.401 9.860 1.00 96.56 91 LYS A N 1
ATOM 692 C CA . LYS A 1 91 ? -5.594 -5.311 10.897 1.00 96.56 91 LYS A CA 1
ATOM 693 C C . LYS A 1 91 ? -5.775 -3.851 11.291 1.00 96.56 91 LYS A C 1
ATOM 695 O O . LYS A 1 91 ? -4.791 -3.135 11.447 1.00 96.56 91 LYS A O 1
ATOM 700 N N . VAL A 1 92 ? -7.018 -3.413 11.472 1.00 95.12 92 VAL A N 1
ATOM 701 C CA . VAL A 1 92 ? -7.305 -2.098 12.065 1.00 95.12 92 VAL A CA 1
ATOM 702 C C . VAL A 1 92 ? -7.239 -2.252 13.579 1.00 95.12 92 VAL A C 1
ATOM 704 O O . VAL A 1 92 ? -7.915 -3.120 14.138 1.00 95.12 92 VAL A O 1
ATOM 707 N N . ARG A 1 93 ? -6.431 -1.436 14.257 1.00 94.19 93 ARG A N 1
ATOM 708 C CA . ARG A 1 93 ? -6.299 -1.510 15.717 1.00 94.19 93 ARG A CA 1
ATOM 709 C C . ARG A 1 93 ? -7.652 -1.264 16.381 1.00 94.19 93 ARG A C 1
ATOM 711 O O . ARG A 1 93 ? -8.355 -0.321 16.039 1.00 94.19 93 ARG A O 1
ATOM 718 N N . GLY A 1 94 ? -8.020 -2.121 17.330 1.00 93.38 94 GLY A N 1
ATOM 719 C CA . GLY A 1 94 ? -9.316 -2.044 18.014 1.00 93.38 94 GLY A CA 1
ATOM 720 C C . GLY A 1 94 ? -10.499 -2.648 17.243 1.00 93.38 94 GLY A C 1
ATOM 721 O O . GLY A 1 94 ? -11.609 -2.643 17.766 1.00 93.38 94 GLY A O 1
ATOM 722 N N . HIS A 1 95 ? -10.286 -3.216 16.050 1.00 91.69 95 HIS A N 1
ATOM 723 C CA . HIS A 1 95 ? -11.322 -3.911 15.278 1.00 91.69 95 HIS A CA 1
ATOM 724 C C . HIS A 1 95 ? -10.917 -5.362 14.978 1.00 91.69 95 HIS A C 1
ATOM 726 O O . HIS A 1 95 ? -9.746 -5.674 14.781 1.00 91.69 95 HIS A O 1
ATOM 732 N N . SER A 1 96 ? -11.896 -6.268 14.902 1.00 89.06 96 SER A N 1
ATOM 733 C CA . SER A 1 96 ? -11.662 -7.700 14.642 1.00 89.06 96 SER A CA 1
ATOM 734 C C . SER A 1 96 ? -11.514 -8.059 13.155 1.00 89.06 96 SER A C 1
ATOM 736 O O . SER A 1 96 ? -11.035 -9.149 12.835 1.00 89.06 96 SER A O 1
ATOM 738 N N . GLY A 1 97 ? -11.903 -7.156 12.250 1.00 90.31 97 GLY A N 1
ATOM 739 C CA . GLY A 1 97 ? -11.950 -7.407 10.807 1.00 90.31 97 GLY A CA 1
ATOM 740 C C . GLY A 1 97 ? -10.586 -7.670 10.161 1.00 90.31 97 GLY A C 1
AT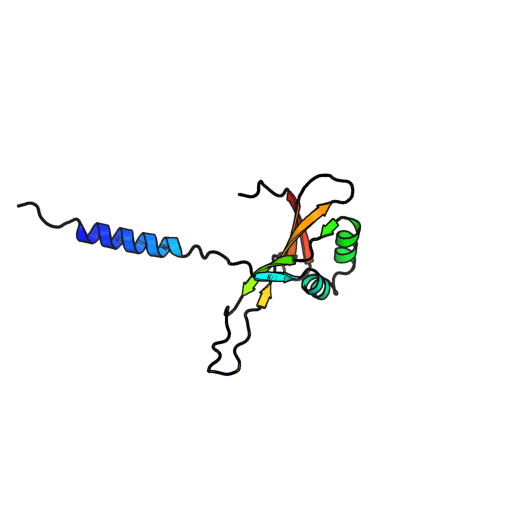OM 741 O O . GLY A 1 97 ? -9.533 -7.345 10.710 1.00 90.31 97 GLY A O 1
ATOM 742 N N . ASP A 1 98 ? -10.616 -8.282 8.982 1.00 93.31 98 ASP A N 1
ATOM 743 C CA . ASP A 1 98 ? -9.464 -8.491 8.106 1.00 93.31 98 ASP A CA 1
ATOM 744 C C . ASP A 1 98 ? -9.556 -7.548 6.916 1.00 93.31 98 ASP A C 1
ATOM 746 O O . ASP A 1 98 ? -10.586 -7.500 6.243 1.00 93.31 98 ASP A O 1
ATOM 750 N N . TYR A 1 99 ? -8.476 -6.823 6.630 1.00 95.06 99 TYR A N 1
ATOM 751 C CA . TYR A 1 99 ? -8.500 -5.787 5.607 1.00 95.06 99 TYR A CA 1
ATOM 752 C C . TYR A 1 99 ? -7.292 -5.863 4.681 1.00 95.06 99 TYR A C 1
ATOM 754 O O . TYR A 1 99 ? -6.262 -6.471 4.984 1.00 95.06 99 TYR A O 1
ATOM 762 N N . ASN A 1 100 ? -7.442 -5.217 3.532 1.00 95.62 100 ASN A N 1
ATOM 763 C CA . ASN A 1 100 ? -6.361 -4.885 2.627 1.00 95.62 100 ASN A CA 1
ATOM 764 C C . ASN A 1 100 ? -6.171 -3.363 2.627 1.00 95.62 100 ASN A C 1
ATOM 766 O O . ASN A 1 100 ? -7.081 -2.622 2.247 1.00 95.62 100 ASN A O 1
ATOM 770 N N . LEU A 1 101 ? -4.983 -2.915 3.024 1.00 97.06 101 LEU A N 1
ATOM 771 C CA . LEU A 1 101 ? -4.493 -1.558 2.819 1.00 97.06 101 LEU A CA 1
ATOM 772 C C . LEU A 1 101 ? -3.969 -1.449 1.386 1.00 97.06 101 LEU A C 1
ATOM 774 O O . LEU A 1 101 ? -3.032 -2.156 1.017 1.00 97.06 101 LEU A O 1
ATOM 778 N N . VAL A 1 102 ? -4.557 -0.567 0.584 1.00 96.38 102 VAL A N 1
ATOM 779 C CA . VAL A 1 102 ? -4.148 -0.314 -0.801 1.00 96.38 102 VAL A CA 1
ATOM 780 C C . VAL A 1 102 ? -3.589 1.098 -0.897 1.00 96.38 102 VAL A C 1
ATOM 782 O O . VAL A 1 102 ? -4.323 2.064 -0.713 1.00 96.38 102 VAL A O 1
ATOM 785 N N . LEU A 1 103 ? -2.299 1.212 -1.197 1.00 96.38 103 LEU A N 1
ATOM 786 C CA . LEU A 1 103 ? -1.574 2.466 -1.390 1.00 96.38 103 LEU A CA 1
ATOM 787 C C . LEU A 1 103 ? -1.395 2.760 -2.870 1.00 96.38 103 LEU A C 1
ATOM 789 O O . LEU A 1 103 ? -0.939 1.906 -3.632 1.00 96.38 103 LEU A O 1
ATOM 793 N N . MET A 1 104 ? -1.693 3.985 -3.272 1.00 94.81 104 MET A N 1
ATOM 794 C CA . MET A 1 104 ? -1.575 4.430 -4.652 1.00 94.81 104 MET A CA 1
ATOM 795 C C . MET A 1 104 ? -1.201 5.906 -4.720 1.00 94.81 104 MET A C 1
ATOM 797 O O . MET A 1 104 ? -1.293 6.627 -3.729 1.00 94.81 104 MET A O 1
ATOM 801 N N . LEU A 1 105 ? -0.755 6.336 -5.896 1.00 91.31 105 LEU A N 1
ATOM 802 C CA . LEU A 1 105 ? -0.654 7.759 -6.186 1.00 91.31 105 LEU A CA 1
ATOM 803 C C . LEU A 1 105 ? -2.066 8.312 -6.427 1.00 91.31 105 LEU A C 1
ATOM 805 O O . LEU A 1 105 ? -2.976 7.561 -6.807 1.00 91.31 105 LEU A O 1
ATOM 809 N N . ASP A 1 106 ? -2.268 9.595 -6.153 1.00 87.81 106 ASP A N 1
ATOM 810 C CA . ASP A 1 106 ? -3.472 10.304 -6.581 1.00 87.81 106 ASP A CA 1
ATOM 811 C C . ASP A 1 106 ? -3.589 10.346 -8.117 1.00 87.81 106 ASP A C 1
ATOM 813 O O . ASP A 1 106 ? -2.709 9.884 -8.850 1.00 87.81 106 ASP A O 1
ATOM 817 N N . GLU A 1 107 ? -4.712 10.859 -8.619 1.00 83.19 107 GLU A N 1
ATOM 818 C CA . GLU A 1 107 ? -4.980 10.915 -10.063 1.00 83.19 107 GLU A CA 1
ATOM 819 C C . GLU A 1 107 ? -3.976 11.787 -10.832 1.00 83.19 107 GLU A C 1
ATOM 821 O O . GLU A 1 107 ? -3.805 11.613 -12.038 1.00 83.19 107 GLU A O 1
ATOM 826 N N . GLN A 1 108 ? -3.304 12.706 -10.138 1.00 83.56 108 GLN A N 1
ATOM 827 C CA . GLN A 1 108 ? -2.345 13.654 -10.703 1.00 83.56 108 GLN A CA 1
ATOM 828 C C . GLN A 1 108 ? -0.899 13.139 -10.591 1.00 83.56 108 GLN A C 1
ATOM 830 O O . GLN A 1 108 ? -0.007 13.645 -11.268 1.00 83.56 108 GLN A O 1
ATOM 835 N N . GLY A 1 109 ? -0.666 12.090 -9.798 1.00 80.38 109 GLY A N 1
ATOM 836 C CA . GLY A 1 109 ? 0.657 11.558 -9.492 1.00 80.38 109 GLY A CA 1
ATOM 837 C C . GLY A 1 109 ? 1.450 12.404 -8.493 1.00 80.38 109 GLY A C 1
ATOM 838 O O . GLY A 1 109 ? 2.647 12.162 -8.334 1.00 80.38 109 GLY A O 1
ATOM 839 N N . GLU A 1 110 ? 0.820 13.386 -7.847 1.00 82.88 110 GLU A N 1
ATOM 840 C CA . GLU A 1 110 ? 1.490 14.405 -7.027 1.00 82.88 110 GLU A CA 1
ATOM 841 C C . GLU A 1 110 ? 1.534 14.037 -5.540 1.00 82.88 110 GLU A C 1
ATOM 843 O O . GLU A 1 110 ? 2.414 14.492 -4.807 1.00 82.88 110 GLU A O 1
ATOM 848 N N . GLY A 1 111 ? 0.634 13.163 -5.095 1.00 88.75 111 GLY A N 1
ATOM 849 C CA . GLY A 1 111 ? 0.501 12.751 -3.706 1.00 88.75 111 GLY A CA 1
ATOM 850 C C . GLY A 1 111 ? 0.234 11.261 -3.530 1.00 88.75 111 GLY A C 1
ATOM 851 O O . GLY A 1 111 ? -0.185 10.543 -4.438 1.00 88.75 111 GLY A O 1
ATOM 852 N N . TRP A 1 112 ? 0.486 10.784 -2.311 1.00 94.62 112 TRP A N 1
ATOM 853 C CA . TRP A 1 112 ? 0.128 9.435 -1.885 1.00 94.62 112 TRP A CA 1
ATOM 854 C C . TRP A 1 112 ? -1.256 9.425 -1.244 1.00 94.62 112 TRP A C 1
ATOM 856 O O . TRP A 1 112 ? -1.570 10.264 -0.402 1.00 94.62 112 TRP A O 1
ATOM 866 N N . GLN A 1 113 ? -2.043 8.409 -1.574 1.00 94.50 113 GLN A N 1
ATOM 867 C CA . GLN A 1 113 ? -3.321 8.115 -0.938 1.00 94.50 113 GLN A CA 1
ATOM 868 C C . GLN A 1 113 ? -3.408 6.631 -0.577 1.00 94.50 113 GLN A C 1
ATOM 870 O O . GLN A 1 113 ? -2.732 5.783 -1.172 1.00 94.50 113 GLN A O 1
ATOM 875 N N . PHE A 1 114 ? -4.265 6.305 0.390 1.00 95.38 114 PHE A N 1
ATOM 876 C CA . PHE A 1 114 ? -4.598 4.921 0.697 1.00 95.38 114 PHE A CA 1
ATOM 877 C C . PHE A 1 114 ? -6.105 4.713 0.797 1.00 95.38 114 PHE A C 1
ATOM 879 O O . PHE A 1 114 ? -6.868 5.616 1.129 1.00 95.38 114 PHE A O 1
ATOM 886 N N . THR A 1 115 ? -6.521 3.480 0.545 1.00 95.50 115 THR A N 1
ATOM 887 C CA . THR A 1 115 ? -7.864 2.989 0.839 1.00 95.50 115 THR A CA 1
ATOM 888 C C . THR A 1 115 ? -7.759 1.681 1.609 1.00 95.50 115 THR A C 1
ATOM 890 O O . THR A 1 115 ? -6.792 0.932 1.457 1.00 95.50 115 THR A O 1
ATOM 893 N N . VAL A 1 116 ? -8.749 1.411 2.452 1.00 94.88 116 VAL A N 1
ATOM 894 C CA . VAL A 1 116 ? -8.858 0.167 3.212 1.00 94.88 116 VAL A CA 1
ATOM 895 C C . VAL A 1 116 ? -10.092 -0.559 2.716 1.00 94.88 116 VAL A C 1
ATOM 897 O O . VAL A 1 116 ? -11.167 0.030 2.611 1.00 94.88 116 VAL A O 1
ATOM 900 N N . ARG A 1 117 ? -9.932 -1.835 2.379 1.00 93.44 117 ARG A N 1
ATOM 901 C CA . ARG A 1 117 ? -11.018 -2.681 1.880 1.00 93.44 117 ARG A CA 1
ATOM 902 C C . ARG A 1 117 ? -11.148 -3.895 2.771 1.00 93.44 117 ARG A C 1
ATOM 904 O O . ARG A 1 117 ? -10.130 -4.489 3.123 1.00 93.44 117 ARG A O 1
ATOM 911 N N . GLU A 1 118 ? -12.375 -4.272 3.111 1.00 91.81 118 GLU A N 1
ATOM 912 C CA . GLU A 1 118 ? -12.616 -5.568 3.741 1.00 91.81 118 GLU A CA 1
ATOM 913 C C . GLU A 1 118 ? -12.045 -6.673 2.859 1.00 91.81 118 GLU A C 1
ATOM 915 O O . GLU A 1 118 ? -12.176 -6.668 1.628 1.00 91.81 118 GLU A O 1
ATOM 920 N N . ARG A 1 119 ? -11.351 -7.608 3.496 1.00 83.94 119 ARG A N 1
ATOM 921 C CA . ARG A 1 119 ? -10.812 -8.760 2.803 1.00 83.94 119 ARG A CA 1
ATOM 922 C C . ARG A 1 119 ? -11.952 -9.751 2.595 1.00 83.94 119 ARG A C 1
ATOM 924 O O . ARG A 1 119 ? -12.472 -10.307 3.557 1.00 83.94 119 ARG A O 1
ATOM 931 N N . GLY A 1 120 ? -12.318 -9.969 1.333 1.00 76.31 120 GLY A N 1
ATOM 932 C CA . GLY A 1 120 ? -13.238 -11.041 0.960 1.00 76.31 120 GLY A CA 1
ATOM 933 C C . GLY A 1 120 ? -12.711 -12.426 1.370 1.00 76.31 120 GLY A C 1
ATOM 934 O O . GLY A 1 120 ? -11.534 -12.553 1.739 1.00 76.31 120 GLY A O 1
ATOM 935 N N . PRO A 1 121 ? -13.559 -13.468 1.313 1.00 67.00 121 PRO A N 1
ATOM 936 C CA . PRO A 1 121 ? -13.130 -14.835 1.580 1.00 67.00 121 PRO A CA 1
ATOM 937 C C . PRO A 1 121 ? -11.905 -15.183 0.725 1.00 67.00 121 PRO A C 1
ATOM 939 O O . PRO A 1 121 ? -11.803 -14.788 -0.435 1.00 67.00 121 PRO A O 1
ATOM 942 N N . ARG A 1 122 ? -10.931 -15.861 1.340 1.00 58.62 122 ARG A N 1
ATOM 943 C CA . ARG A 1 122 ? -9.799 -16.428 0.605 1.00 58.62 122 ARG A CA 1
ATOM 944 C C . ARG A 1 122 ? -10.330 -17.651 -0.143 1.00 58.62 122 ARG A C 1
ATOM 946 O O . ARG A 1 122 ? -10.700 -18.612 0.527 1.00 58.62 122 ARG A O 1
ATOM 953 N N . ASP A 1 123 ? -10.399 -17.567 -1.468 1.00 45.25 123 ASP A N 1
ATOM 954 C CA . ASP A 1 123 ? -10.574 -18.741 -2.334 1.00 45.25 123 ASP A CA 1
ATOM 955 C C . ASP A 1 123 ? -9.374 -19.697 -2.213 1.00 45.25 123 ASP A C 1
ATOM 957 O O . ASP A 1 123 ? -8.228 -19.199 -2.053 1.00 45.25 123 ASP A O 1
#

Foldseek 3Di:
DDDDPVPVVVVVVVVV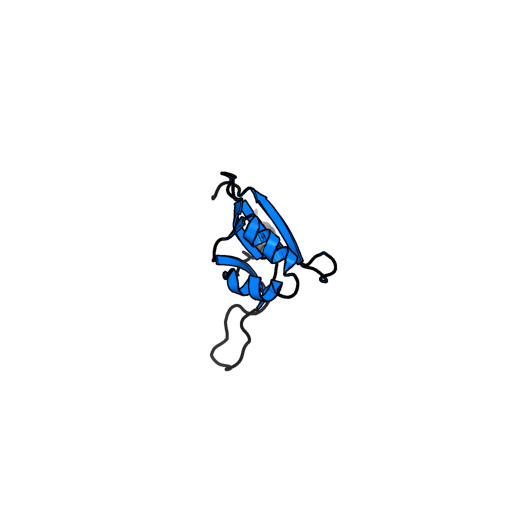VVVVVVPPPQPFDKDFPVVVVVVCPVVVVVVVVDVVFKDWDGIWTFGFADDCDDPVVPPDDDHTDTADQTWTWIDTPPDPFTWIWTWHAPPVNPDIDIDIGGDDDDD